Protein AF-A0A5J5BS32-F1 (afdb_monomer)

Nearest PDB structures (foldseek):
  9g6k-assembly1_Lg  TM=3.841E-01  e=8.406E+00  Toxoplasma gondii
  2y39-assembly1_A  TM=3.554E-01  e=7.867E+00  Cupriavidus metallidurans CH34
  5y9o-assembly1_B  TM=2.902E-01  e=8.982E+00  Legionella pneumophila

InterPro domains:
  IPR008796 Photosystem I reaction centre subunit N, chloroplastic [PF05479] (23-66)

Solvent-accessible surface area (backbone atoms only — not comparable to full-atom values): 7040 Å² total; per-residue (Å²): 140,82,88,82,80,86,84,83,83,84,88,87,77,84,88,75,84,68,84,77,76,70,93,72,77,81,73,86,80,83,76,90,81,83,87,82,74,58,72,71,60,56,51,53,50,51,54,53,51,53,53,48,62,77,38,39,69,58,54,52,50,53,53,48,54,52,48,47,55,75,71,40,46,67,59,49,58,64,47,46,61,59,60,73,67,49,90,64,86,72,51,73,66,56,50,48,50,54,56,49,46,71,77,68,110

Secondary structure (DSSP, 8-state):
--------PPP-----------S--------S--SSS-HHHHHHHHHHHHHHHHTHHHHHHHHHHHHHHHHHHHHHHHHHHHHHT--SPPPHHHHHHHHHHHHH-

Structure (mmCIF, N/CA/C/O backbone):
data_AF-A0A5J5BS32-F1
#
_entry.id   AF-A0A5J5BS32-F1
#
loop_
_atom_site.group_PDB
_atom_site.id
_atom_site.type_symbol
_atom_site.label_atom_id
_atom_site.label_alt_id
_atom_site.label_comp_id
_atom_site.label_asym_id
_atom_site.label_entity_id
_atom_site.label_seq_id
_atom_site.pdbx_PDB_ins_code
_atom_site.Cartn_x
_atom_site.Cartn_y
_atom_site.Cartn_z
_atom_site.occupancy
_atom_site.B_iso_or_equiv
_atom_site.auth_seq_id
_atom_site.auth_comp_id
_atom_site.auth_asym_id
_atom_site.auth_atom_id
_atom_site.pdbx_PDB_model_num
ATOM 1 N N . MET A 1 1 ? 4.328 -42.320 38.286 1.00 43.34 1 MET A N 1
ATOM 2 C CA . MET A 1 1 ? 5.480 -42.164 37.372 1.00 43.34 1 MET A CA 1
ATOM 3 C C . MET A 1 1 ? 5.414 -43.278 36.347 1.00 43.34 1 MET A C 1
ATOM 5 O O . MET A 1 1 ? 5.618 -44.424 36.715 1.00 43.34 1 MET A O 1
ATOM 9 N N . VAL A 1 2 ? 5.062 -42.958 35.104 1.00 40.81 2 VAL A N 1
ATOM 10 C CA . VAL A 1 2 ? 5.112 -43.899 33.977 1.00 40.81 2 VAL A CA 1
ATOM 11 C C . VAL A 1 2 ? 5.910 -43.202 32.885 1.00 40.81 2 VAL A C 1
ATOM 13 O O . VAL A 1 2 ? 5.499 -42.164 32.373 1.00 40.81 2 VAL A O 1
ATOM 16 N N . THR A 1 3 ? 7.104 -43.718 32.622 1.00 42.94 3 THR A N 1
ATOM 17 C CA . THR A 1 3 ? 8.036 -43.245 31.602 1.00 42.94 3 THR A CA 1
ATOM 18 C C . THR A 1 3 ? 7.666 -43.882 30.266 1.00 42.94 3 THR A C 1
ATOM 20 O O . THR A 1 3 ? 7.781 -45.093 30.097 1.00 42.94 3 THR A O 1
ATOM 23 N N . ALA A 1 4 ? 7.213 -43.080 29.302 1.00 46.72 4 ALA A N 1
ATOM 24 C CA . ALA A 1 4 ? 7.045 -43.533 27.925 1.00 46.72 4 ALA A CA 1
ATOM 25 C C . ALA A 1 4 ? 8.312 -43.200 27.126 1.00 46.72 4 ALA A C 1
ATOM 27 O O . ALA A 1 4 ? 8.683 -42.040 26.954 1.00 46.72 4 ALA A O 1
ATOM 28 N N . SER A 1 5 ? 8.988 -44.265 26.701 1.00 45.91 5 SER A N 1
ATOM 29 C CA . SER A 1 5 ? 10.208 -44.280 25.898 1.00 45.91 5 SER A CA 1
ATOM 30 C C . SER A 1 5 ? 9.968 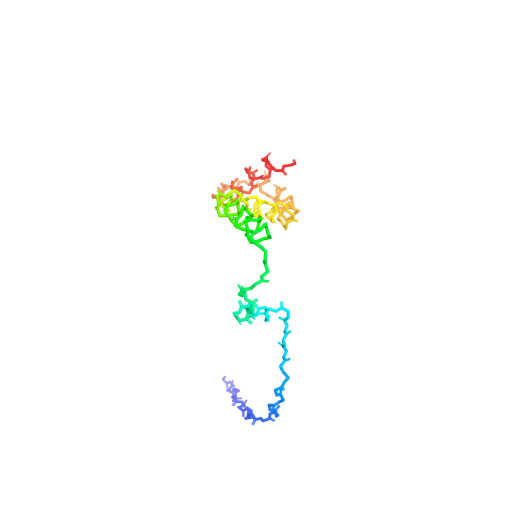-43.695 24.501 1.00 45.91 5 SER A C 1
ATOM 32 O O . SER A 1 5 ? 8.990 -44.038 23.838 1.00 45.91 5 SER A O 1
ATOM 34 N N . MET A 1 6 ? 10.874 -42.827 24.045 1.00 46.38 6 MET A N 1
ATOM 35 C CA . MET A 1 6 ? 10.892 -42.306 22.679 1.00 46.38 6 MET A CA 1
ATOM 36 C C . MET A 1 6 ? 11.367 -43.394 21.708 1.00 46.38 6 MET A C 1
ATOM 38 O O . MET A 1 6 ? 12.536 -43.780 21.735 1.00 46.38 6 MET A O 1
ATOM 42 N N . SER A 1 7 ? 10.498 -43.862 20.809 1.00 45.81 7 SER A N 1
ATOM 43 C CA . SER A 1 7 ? 10.915 -44.686 19.673 1.00 45.81 7 SER A CA 1
ATOM 44 C C . SER A 1 7 ? 11.396 -43.797 18.522 1.00 45.81 7 SER A C 1
ATOM 46 O O . SER A 1 7 ? 10.657 -43.034 17.901 1.00 45.81 7 SER A O 1
ATOM 48 N N . LYS A 1 8 ? 12.698 -43.888 18.260 1.00 46.38 8 LYS A N 1
ATOM 49 C CA . LYS A 1 8 ? 13.402 -43.252 17.151 1.00 46.38 8 LYS A CA 1
ATOM 50 C C . LYS A 1 8 ? 13.248 -44.127 15.906 1.00 46.38 8 LYS A C 1
ATOM 52 O O . LYS A 1 8 ? 13.793 -45.225 15.871 1.00 46.38 8 LYS A O 1
ATOM 57 N N . PHE A 1 9 ? 12.525 -43.653 14.895 1.00 43.78 9 PHE A N 1
ATOM 58 C CA . PHE A 1 9 ? 12.477 -44.306 13.583 1.00 43.78 9 PHE A CA 1
ATOM 59 C C . PHE A 1 9 ? 13.615 -43.778 12.693 1.00 43.78 9 PHE A C 1
ATOM 61 O O . PHE A 1 9 ? 13.684 -42.566 12.469 1.00 43.78 9 PHE A O 1
ATOM 68 N N . PRO A 1 10 ? 14.526 -44.638 12.198 1.00 44.81 10 PRO A N 1
ATOM 69 C CA . PRO A 1 10 ? 15.523 -44.242 11.216 1.00 44.81 10 PRO A CA 1
ATOM 70 C C . PRO A 1 10 ? 14.939 -44.161 9.798 1.00 44.81 10 PRO A C 1
ATOM 72 O O . PRO A 1 10 ? 14.085 -44.941 9.384 1.00 44.81 10 PRO A O 1
ATOM 75 N N . SER A 1 11 ? 15.468 -43.174 9.084 1.00 51.31 11 SER A N 1
ATOM 76 C CA . SER A 1 11 ? 15.296 -42.813 7.680 1.00 51.31 11 SER A CA 1
ATOM 77 C C . SER A 1 11 ? 15.478 -43.972 6.700 1.00 51.31 11 SER A C 1
ATOM 79 O O . SER A 1 11 ? 16.453 -44.706 6.835 1.00 51.31 11 SER A O 1
ATOM 81 N N . ASN A 1 12 ? 14.629 -44.040 5.667 1.00 47.69 12 ASN A N 1
ATOM 82 C CA . ASN A 1 12 ? 15.025 -44.291 4.271 1.00 47.69 12 ASN A CA 1
ATOM 83 C C . ASN A 1 12 ? 13.799 -44.219 3.345 1.00 47.69 12 ASN A C 1
ATOM 85 O O . ASN A 1 12 ? 13.038 -45.174 3.227 1.00 47.69 12 ASN A O 1
ATOM 89 N N . LEU A 1 13 ? 13.635 -43.090 2.655 1.00 41.59 13 LEU A N 1
ATOM 90 C CA . LEU A 1 13 ? 12.810 -42.977 1.451 1.00 41.59 13 LEU A CA 1
ATOM 91 C C . LEU A 1 13 ? 13.706 -42.408 0.341 1.00 41.59 13 LEU A C 1
ATOM 93 O O . LEU A 1 13 ? 14.489 -41.492 0.611 1.00 41.59 13 LEU A O 1
ATOM 97 N N . PRO A 1 14 ? 13.663 -42.978 -0.874 1.00 45.16 14 PRO A N 1
ATOM 98 C CA . PRO A 1 14 ? 14.606 -42.657 -1.931 1.00 45.16 14 PRO A CA 1
ATOM 99 C C . PRO A 1 14 ? 14.467 -41.198 -2.364 1.00 45.16 14 PRO A C 1
ATOM 101 O O . PRO A 1 14 ? 13.375 -40.703 -2.637 1.00 45.16 14 PRO A O 1
ATOM 104 N N . ALA A 1 15 ? 15.614 -40.528 -2.464 1.00 50.69 15 ALA A N 1
ATOM 105 C CA . ALA A 1 15 ? 15.752 -39.233 -3.101 1.00 50.69 15 ALA A CA 1
ATOM 106 C C . ALA A 1 15 ? 15.420 -39.349 -4.597 1.00 50.69 15 ALA A C 1
ATOM 108 O O . ALA A 1 15 ? 16.295 -39.583 -5.429 1.00 50.69 15 ALA A O 1
ATOM 109 N N . THR A 1 16 ? 14.160 -39.144 -4.962 1.00 45.12 16 THR A N 1
ATOM 110 C CA . THR A 1 16 ? 13.800 -38.764 -6.327 1.00 45.12 16 THR A CA 1
ATOM 111 C C . THR A 1 16 ? 13.967 -37.258 -6.457 1.00 45.12 16 THR A C 1
ATOM 113 O O . THR A 1 16 ? 13.120 -36.475 -6.029 1.00 45.12 16 THR A O 1
ATOM 116 N N . ARG A 1 17 ? 15.094 -36.858 -7.053 1.00 52.41 17 ARG A N 1
ATOM 117 C CA . ARG A 1 17 ? 15.286 -35.536 -7.652 1.00 52.41 17 ARG A CA 1
ATOM 118 C C . ARG A 1 17 ? 14.237 -35.340 -8.748 1.00 52.41 17 ARG A C 1
ATOM 120 O O . ARG A 1 17 ? 14.484 -35.651 -9.907 1.00 52.41 17 ARG A O 1
ATOM 127 N N . ALA A 1 18 ? 13.078 -34.812 -8.387 1.00 42.28 18 ALA A N 1
ATOM 128 C CA . ALA A 1 18 ? 12.260 -34.068 -9.323 1.00 42.28 18 ALA A CA 1
ATOM 129 C C . ALA A 1 18 ? 12.737 -32.619 -9.233 1.00 42.28 18 ALA A C 1
ATOM 131 O O . ALA A 1 18 ? 12.633 -31.987 -8.182 1.00 42.28 18 ALA A O 1
ATOM 132 N N . MET A 1 19 ? 13.334 -32.117 -10.314 1.00 54.09 19 MET A N 1
ATOM 133 C CA . MET A 1 19 ? 13.499 -30.684 -10.508 1.00 54.09 19 MET A CA 1
ATOM 134 C C . MET A 1 19 ? 12.100 -30.076 -10.567 1.00 54.09 19 MET A C 1
ATOM 136 O O . MET A 1 19 ? 11.519 -29.954 -11.642 1.00 54.09 19 MET A O 1
ATOM 140 N N . ASP A 1 20 ? 11.549 -29.714 -9.413 1.00 43.03 20 ASP A N 1
ATOM 141 C CA . ASP A 1 20 ? 10.379 -28.856 -9.364 1.00 43.03 20 ASP A CA 1
ATOM 142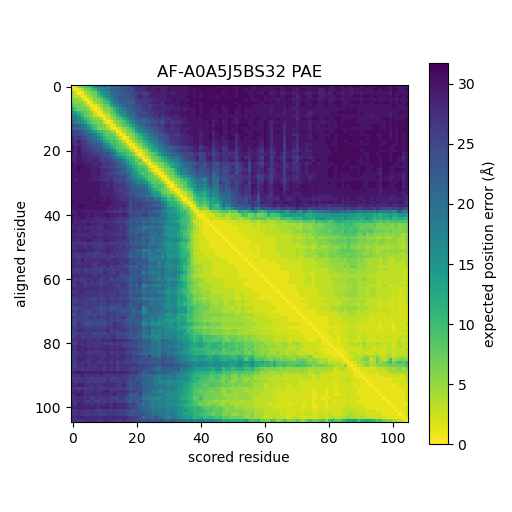 C C . ASP A 1 20 ? 10.859 -27.433 -9.656 1.00 43.03 20 ASP A C 1
ATOM 144 O O . ASP A 1 20 ? 11.122 -26.610 -8.777 1.00 43.03 20 ASP A O 1
ATOM 148 N N . GLY A 1 21 ? 11.089 -27.187 -10.947 1.00 53.00 21 GLY A N 1
ATOM 149 C CA . GLY A 1 21 ? 11.310 -25.875 -11.533 1.00 53.00 21 GLY A CA 1
ATOM 150 C C . GLY A 1 21 ? 10.026 -25.059 -11.452 1.00 53.00 21 GLY A C 1
ATOM 151 O O . GLY A 1 21 ? 9.460 -24.660 -12.469 1.00 53.00 21 GLY A O 1
ATOM 152 N N . GLY A 1 22 ? 9.544 -24.822 -10.235 1.00 48.47 22 GLY A N 1
ATOM 153 C CA . GLY A 1 22 ? 8.384 -24.002 -9.962 1.00 48.47 22 GLY A CA 1
ATOM 154 C C . GLY A 1 22 ? 8.677 -22.564 -10.358 1.00 48.47 22 GLY A C 1
ATOM 155 O O . GLY A 1 22 ? 9.236 -21.829 -9.560 1.00 48.47 22 GLY A O 1
ATOM 156 N N . ARG A 1 23 ? 8.328 -22.183 -11.596 1.00 59.59 23 ARG A N 1
ATOM 157 C CA . ARG A 1 23 ? 8.044 -20.826 -12.139 1.00 59.59 23 ARG A CA 1
ATOM 158 C C . A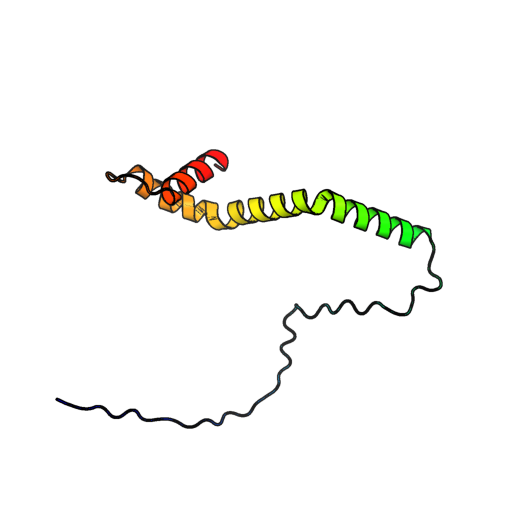RG A 1 23 ? 8.902 -19.634 -11.653 1.00 59.59 23 ARG A C 1
ATOM 160 O O . ARG A 1 23 ? 8.505 -18.484 -11.811 1.00 59.59 23 ARG A O 1
ATOM 167 N N . ARG A 1 24 ? 10.076 -19.879 -11.078 1.00 59.31 24 ARG A N 1
ATOM 168 C CA . ARG A 1 24 ? 11.018 -18.903 -10.505 1.00 59.31 24 ARG A CA 1
ATOM 169 C C . ARG A 1 24 ? 12.448 -19.192 -10.960 1.00 59.31 24 ARG A C 1
ATOM 171 O O . ARG A 1 24 ? 13.406 -18.853 -10.280 1.00 59.31 24 ARG A O 1
ATOM 178 N N . GLY A 1 25 ? 12.581 -19.824 -12.120 1.00 53.94 25 GLY A N 1
ATOM 179 C CA . GLY A 1 25 ? 13.849 -20.044 -12.803 1.00 53.94 25 GLY A CA 1
ATOM 180 C C . GLY A 1 25 ? 13.958 -19.195 -14.062 1.00 53.94 25 GLY A C 1
ATOM 181 O O . GLY A 1 25 ? 14.370 -19.714 -15.090 1.00 53.94 25 GLY A O 1
ATOM 182 N N . LEU A 1 26 ? 13.555 -17.918 -14.030 1.00 60.88 26 LEU A N 1
ATOM 183 C CA . LEU A 1 26 ? 13.915 -17.000 -15.113 1.00 60.88 26 LEU A CA 1
ATOM 184 C C . LEU A 1 26 ? 15.354 -16.532 -14.868 1.00 60.88 26 LEU A C 1
ATOM 186 O O . LEU A 1 26 ? 15.601 -15.413 -14.426 1.00 60.88 26 LEU A O 1
ATOM 190 N N . LEU A 1 27 ? 16.308 -17.435 -15.094 1.00 60.00 27 LEU A N 1
ATOM 191 C CA . LEU A 1 27 ? 17.695 -17.042 -15.285 1.00 60.00 27 LEU A CA 1
ATOM 192 C C . LEU A 1 27 ? 17.725 -16.260 -16.597 1.00 60.00 27 LEU A C 1
ATOM 194 O O . LEU A 1 27 ? 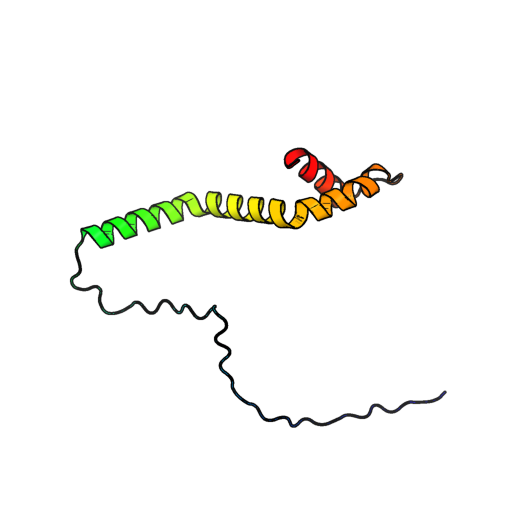17.572 -16.829 -17.676 1.00 60.00 27 LEU A O 1
ATOM 198 N N . VAL A 1 28 ? 17.841 -14.938 -16.493 1.00 56.38 28 VAL A N 1
ATOM 199 C CA . VAL A 1 28 ? 18.044 -14.041 -17.633 1.00 56.38 28 VAL A CA 1
ATOM 200 C C . VAL A 1 28 ? 19.461 -14.281 -18.161 1.00 56.38 28 VAL A C 1
ATOM 202 O O . VAL A 1 28 ? 20.386 -13.518 -17.905 1.00 56.38 28 VAL A O 1
ATOM 205 N N . SER A 1 29 ? 19.651 -15.391 -18.869 1.00 58.97 29 SER A N 1
ATOM 206 C CA . SER A 1 29 ? 20.845 -15.672 -19.661 1.00 58.97 29 SER A CA 1
ATOM 207 C C . SER A 1 29 ? 20.636 -15.120 -21.068 1.00 58.97 29 SER A C 1
ATOM 209 O O . SER A 1 29 ? 20.434 -15.867 -22.018 1.00 58.97 29 SER A O 1
ATOM 211 N N . THR A 1 30 ? 20.695 -13.794 -21.195 1.00 58.28 30 THR A N 1
ATOM 212 C CA . THR A 1 30 ? 20.847 -13.119 -22.492 1.00 58.28 30 THR A CA 1
ATOM 213 C C . THR A 1 30 ? 22.198 -12.424 -22.513 1.00 58.28 30 THR A C 1
ATOM 215 O O . THR A 1 30 ? 22.302 -11.205 -22.431 1.00 58.28 30 THR A O 1
ATOM 218 N N . MET A 1 31 ? 23.261 -13.214 -22.596 1.00 57.16 31 MET A N 1
ATOM 219 C CA . MET A 1 31 ? 24.534 -12.727 -23.108 1.00 57.16 31 MET A CA 1
ATOM 220 C C . MET A 1 31 ? 24.871 -13.570 -24.333 1.00 57.16 31 MET A C 1
ATOM 222 O O . MET A 1 31 ? 24.723 -14.786 -24.294 1.00 57.16 31 MET A O 1
ATOM 226 N N . ILE A 1 32 ? 25.359 -12.904 -25.384 1.00 53.12 32 ILE A N 1
ATOM 227 C CA . ILE A 1 32 ? 25.824 -13.456 -26.670 1.00 53.12 32 ILE A CA 1
ATOM 228 C C . ILE A 1 32 ? 24.739 -13.573 -27.771 1.00 53.12 32 ILE A C 1
ATOM 230 O O . ILE A 1 32 ? 24.434 -14.658 -28.247 1.00 53.12 32 ILE A O 1
ATOM 234 N N . ALA A 1 33 ? 24.190 -12.433 -28.218 1.00 50.00 33 ALA A N 1
ATOM 235 C CA . ALA A 1 33 ? 23.761 -12.206 -29.621 1.00 50.00 33 ALA A CA 1
ATOM 236 C C . ALA A 1 33 ? 23.510 -10.710 -29.950 1.00 50.00 33 ALA A C 1
ATOM 238 O O . ALA A 1 33 ? 22.742 -10.382 -30.849 1.00 50.00 33 ALA A O 1
ATOM 239 N N . ALA A 1 34 ? 24.115 -9.774 -29.211 1.00 52.75 34 ALA A N 1
ATOM 240 C CA . ALA A 1 34 ? 23.823 -8.340 -29.331 1.00 52.75 34 ALA A CA 1
ATOM 241 C C . ALA A 1 34 ? 24.752 -7.587 -30.298 1.00 52.75 34 ALA A C 1
ATOM 243 O O . ALA A 1 34 ? 24.910 -6.379 -30.161 1.00 52.75 34 ALA A O 1
ATOM 244 N N . SER A 1 35 ? 25.411 -8.260 -31.245 1.00 54.34 35 SER A N 1
ATOM 245 C CA . SER A 1 35 ? 26.364 -7.556 -32.106 1.00 54.34 35 SER A CA 1
ATOM 246 C C . SER A 1 35 ? 25.727 -6.827 -33.290 1.00 54.34 35 SER A C 1
ATOM 248 O O . SER A 1 35 ? 26.367 -5.899 -33.763 1.00 54.34 35 SER A O 1
ATOM 250 N N . GLN A 1 36 ? 24.522 -7.165 -33.781 1.00 54.94 36 GLN A N 1
ATOM 251 C CA . GLN A 1 36 ? 23.992 -6.533 -35.013 1.00 54.94 36 GLN A CA 1
ATOM 252 C C . GLN A 1 36 ? 22.450 -6.516 -35.141 1.00 54.94 36 GLN A C 1
ATOM 254 O O . GLN A 1 36 ? 21.905 -6.926 -36.163 1.00 54.94 36 GLN A O 1
ATOM 259 N N . VAL A 1 37 ? 21.710 -6.039 -34.132 1.00 53.53 37 VAL A N 1
ATOM 260 C CA . VAL A 1 37 ? 20.264 -5.755 -34.289 1.00 53.53 37 VAL A CA 1
ATOM 261 C C . VAL A 1 37 ? 19.942 -4.333 -33.813 1.00 53.53 37 VAL A C 1
ATOM 263 O O . VAL A 1 37 ? 19.566 -4.134 -32.666 1.00 53.53 37 VAL A O 1
ATOM 266 N N . ASN A 1 38 ? 20.070 -3.383 -34.746 1.00 55.84 38 ASN A N 1
ATOM 267 C CA . ASN A 1 38 ? 19.449 -2.050 -34.827 1.00 55.84 38 ASN A CA 1
ATOM 268 C C . ASN A 1 38 ? 19.406 -1.165 -33.561 1.00 55.84 38 ASN A C 1
ATOM 270 O O . ASN A 1 38 ? 18.575 -1.380 -32.675 1.00 55.84 38 ASN A O 1
ATOM 274 N N . ASP A 1 39 ? 20.161 -0.059 -33.601 1.00 65.44 39 ASP A N 1
ATOM 275 C CA . ASP A 1 39 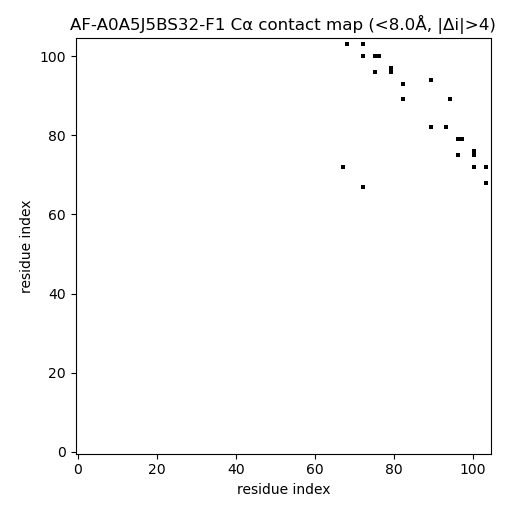? 20.215 1.019 -32.593 1.00 65.44 39 ASP A CA 1
ATOM 276 C C . ASP A 1 39 ? 18.835 1.491 -32.092 1.00 65.44 39 ASP A C 1
ATOM 278 O O . ASP 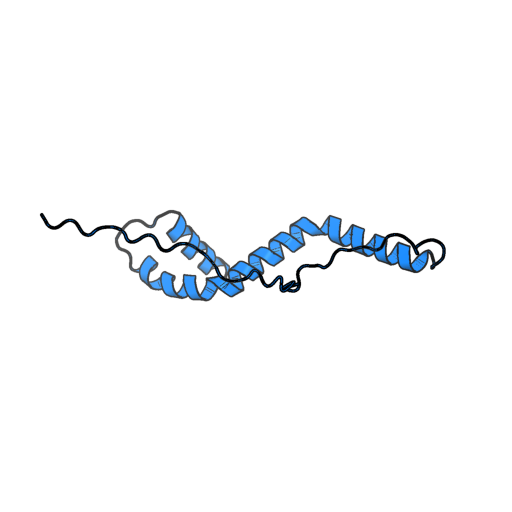A 1 39 ? 18.642 1.734 -30.907 1.00 65.44 39 ASP A O 1
ATOM 282 N N . SER A 1 40 ? 17.812 1.529 -32.949 1.00 75.75 40 SER A N 1
ATOM 283 C CA . SER A 1 40 ? 16.476 2.014 -32.561 1.00 75.75 40 SER A CA 1
ATOM 284 C C . SER A 1 40 ? 15.741 1.129 -31.544 1.00 75.75 40 SER A C 1
ATOM 286 O O . SER A 1 40 ? 14.972 1.627 -30.717 1.00 75.75 40 SER A O 1
ATOM 288 N N . ARG A 1 41 ? 15.942 -0.197 -31.574 1.00 78.19 41 ARG A N 1
ATOM 289 C CA . ARG A 1 41 ? 15.300 -1.113 -30.610 1.00 78.19 41 ARG A CA 1
ATOM 290 C C . ARG A 1 41 ? 16.015 -1.079 -29.266 1.00 78.19 41 ARG A C 1
ATOM 292 O O . ARG A 1 41 ? 15.358 -1.138 -28.227 1.00 78.19 41 ARG A O 1
ATOM 299 N N . THR A 1 42 ? 17.340 -0.973 -29.282 1.00 85.31 42 THR A N 1
ATOM 300 C CA . THR A 1 42 ? 18.154 -0.838 -28.071 1.00 85.31 42 THR A CA 1
ATOM 301 C C . THR A 1 42 ? 17.931 0.522 -27.407 1.00 85.31 42 THR A C 1
ATOM 303 O O . THR A 1 42 ? 17.745 0.561 -26.192 1.00 85.31 42 THR A O 1
ATOM 306 N N . GLU A 1 43 ? 17.807 1.608 -28.172 1.00 88.62 43 GLU A N 1
ATOM 307 C CA . GLU A 1 43 ? 17.418 2.937 -27.673 1.00 88.62 43 GLU A CA 1
ATOM 308 C C . GLU A 1 43 ? 16.038 2.931 -27.003 1.00 88.62 43 GLU A C 1
ATOM 310 O O . GLU A 1 43 ? 15.857 3.471 -25.906 1.00 88.62 43 GLU A O 1
ATOM 315 N N . LEU A 1 44 ? 15.050 2.278 -27.628 1.00 92.31 44 LEU A N 1
ATOM 316 C CA . LEU A 1 44 ? 13.715 2.149 -27.047 1.00 92.31 44 LEU A CA 1
ATOM 317 C C . LEU A 1 44 ? 13.758 1.399 -25.707 1.00 92.31 44 LEU A C 1
ATOM 319 O O . LEU A 1 44 ? 13.131 1.832 -24.737 1.00 92.31 44 LEU A O 1
ATOM 323 N N . LEU A 1 45 ? 14.517 0.302 -25.630 1.00 93.75 45 LEU A N 1
ATOM 324 C CA . LEU A 1 45 ? 14.711 -0.451 -24.389 1.00 93.75 45 LEU A CA 1
ATOM 325 C C . LEU A 1 45 ? 15.387 0.402 -23.310 1.00 93.75 45 LEU A C 1
ATOM 327 O O . LEU A 1 45 ? 14.898 0.445 -22.181 1.00 93.75 45 LE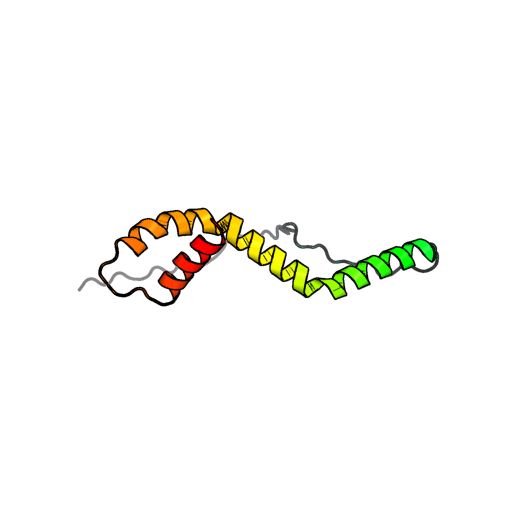U A O 1
ATOM 331 N N . GLN A 1 46 ? 16.452 1.130 -23.651 1.00 94.12 46 GLN A N 1
ATOM 332 C CA . GLN A 1 46 ? 17.135 2.031 -22.718 1.00 94.12 46 GLN A CA 1
ATOM 333 C C . GLN A 1 46 ? 16.193 3.109 -22.168 1.00 94.12 46 GLN A C 1
ATOM 335 O O . GLN A 1 46 ? 16.201 3.381 -20.967 1.00 94.12 46 GLN A O 1
ATOM 340 N N . LYS A 1 47 ? 15.310 3.668 -23.004 1.00 95.38 47 LYS A N 1
ATOM 341 C CA . LYS A 1 47 ? 14.286 4.627 -22.564 1.00 95.38 47 LYS A CA 1
ATOM 342 C C . LYS A 1 47 ? 13.320 4.022 -21.539 1.00 95.38 47 LYS A C 1
ATOM 344 O O . LYS A 1 47 ? 12.989 4.681 -20.552 1.00 95.38 47 LYS A O 1
ATOM 349 N N . TYR A 1 48 ? 12.863 2.784 -21.746 1.00 95.88 48 TYR A N 1
ATOM 350 C CA . TYR A 1 48 ? 11.978 2.102 -20.791 1.00 95.88 48 TYR A CA 1
ATOM 351 C C . TYR A 1 48 ? 12.689 1.712 -19.492 1.00 95.88 48 TYR A C 1
ATOM 353 O O . TYR A 1 48 ? 12.083 1.823 -18.423 1.00 95.88 48 TYR A O 1
ATOM 361 N N . LEU A 1 49 ? 13.957 1.301 -19.564 1.00 96.44 49 LEU A N 1
ATOM 362 C CA . LEU A 1 49 ? 14.776 1.016 -18.385 1.00 96.44 49 LEU A CA 1
ATOM 363 C C . LEU A 1 49 ? 14.962 2.277 -17.542 1.00 96.44 49 LEU A C 1
ATOM 365 O O . LEU A 1 49 ? 14.569 2.281 -16.377 1.00 96.44 49 LEU A O 1
ATOM 369 N N . LYS A 1 50 ? 15.403 3.378 -18.162 1.00 97.38 50 LYS A N 1
ATOM 370 C CA . LYS A 1 50 ? 15.538 4.680 -17.499 1.00 97.38 50 LYS A CA 1
ATOM 371 C C . LYS A 1 50 ? 14.230 5.118 -16.832 1.00 97.38 50 LYS A C 1
ATOM 373 O O . LYS A 1 50 ? 14.216 5.451 -15.652 1.00 97.38 50 LYS A O 1
ATOM 378 N N . LYS A 1 51 ? 13.097 5.023 -17.542 1.00 97.19 51 LYS A N 1
ATOM 379 C CA . LYS A 1 51 ? 11.774 5.335 -16.971 1.00 97.19 51 LYS A CA 1
ATOM 380 C C . LYS A 1 51 ? 11.429 4.445 -15.771 1.00 97.19 51 LYS A C 1
ATOM 382 O O . LYS A 1 51 ? 10.777 4.910 -14.836 1.00 97.19 51 LYS A O 1
ATOM 387 N N . SER A 1 52 ? 11.803 3.169 -15.801 1.00 96.38 52 SER A N 1
ATOM 388 C CA . SER A 1 52 ? 11.523 2.222 -14.714 1.00 96.38 52 SER A CA 1
ATOM 389 C C . SER A 1 52 ? 12.363 2.522 -13.476 1.00 96.38 52 SER A C 1
ATOM 391 O O . SER A 1 52 ? 11.838 2.466 -12.366 1.00 96.38 52 SER A O 1
ATOM 393 N N . GLU A 1 53 ? 13.629 2.894 -13.667 1.00 97.25 53 GLU A N 1
ATOM 394 C CA . GLU A 1 53 ? 14.541 3.313 -12.599 1.00 97.25 53 GLU A CA 1
ATOM 395 C C . GLU A 1 53 ? 14.062 4.609 -11.938 1.00 97.25 53 GLU A C 1
ATOM 397 O O . GLU A 1 53 ? 13.857 4.639 -10.724 1.00 97.25 53 GLU A O 1
ATOM 402 N N . GLU A 1 54 ? 13.774 5.640 -12.738 1.00 98.00 54 GLU A N 1
ATOM 403 C CA . GLU A 1 54 ? 13.286 6.940 -12.257 1.00 98.00 54 GLU A CA 1
ATOM 404 C C . GLU A 1 54 ? 11.968 6.820 -11.473 1.00 98.00 54 GLU A C 1
ATOM 406 O O . GLU A 1 54 ? 11.755 7.526 -10.489 1.00 98.00 54 GLU A O 1
ATOM 411 N N . ASN A 1 55 ? 11.081 5.901 -11.872 1.00 98.06 55 ASN A N 1
ATOM 412 C CA . ASN A 1 55 ? 9.778 5.713 -11.227 1.00 98.06 55 ASN A CA 1
ATOM 413 C C . ASN A 1 55 ? 9.756 4.596 -10.176 1.00 98.06 55 ASN A C 1
ATOM 415 O O . ASN A 1 55 ? 8.694 4.333 -9.606 1.00 98.06 55 ASN A O 1
ATOM 419 N N . LYS A 1 56 ? 10.883 3.930 -9.892 1.00 96.81 56 LYS A N 1
ATOM 420 C CA . LYS A 1 56 ? 10.910 2.725 -9.049 1.00 96.81 56 LYS A CA 1
ATOM 421 C C . LYS A 1 56 ? 10.238 2.943 -7.693 1.00 96.81 56 LYS A C 1
ATOM 423 O O . LYS A 1 56 ? 9.368 2.165 -7.318 1.00 96.81 56 LYS A O 1
ATOM 428 N N . ALA A 1 57 ? 10.591 4.018 -6.988 1.00 97.75 57 ALA A N 1
ATOM 429 C CA . ALA A 1 57 ? 10.038 4.318 -5.665 1.00 97.75 57 ALA A CA 1
ATOM 430 C C . ALA A 1 57 ? 8.516 4.546 -5.697 1.00 97.75 57 ALA A C 1
ATOM 432 O O . ALA A 1 57 ? 7.794 4.057 -4.827 1.00 97.75 57 ALA A O 1
ATOM 433 N N . LYS A 1 58 ? 8.018 5.244 -6.726 1.00 98.00 58 LYS A N 1
ATOM 434 C CA . LYS A 1 58 ? 6.582 5.463 -6.938 1.00 98.00 58 LYS A CA 1
ATOM 435 C C . LYS A 1 58 ? 5.863 4.141 -7.212 1.00 98.00 58 LYS A C 1
ATOM 437 O O . LYS A 1 58 ? 4.895 3.825 -6.527 1.00 98.00 58 LYS A O 1
ATOM 442 N N . ASN A 1 59 ? 6.377 3.352 -8.154 1.00 97.12 59 ASN A N 1
ATOM 443 C CA . ASN A 1 59 ? 5.796 2.066 -8.537 1.00 97.12 59 ASN A CA 1
ATOM 444 C C . ASN A 1 59 ? 5.790 1.072 -7.365 1.00 97.12 59 ASN A C 1
ATOM 446 O O . ASN A 1 59 ? 4.804 0.370 -7.155 1.00 97.12 59 ASN A O 1
ATOM 450 N N . ASP A 1 60 ? 6.865 1.023 -6.573 1.00 97.94 60 ASP A N 1
ATOM 451 C CA . ASP A 1 60 ? 6.941 0.165 -5.388 1.00 97.94 60 ASP A CA 1
ATOM 452 C C . ASP A 1 60 ? 5.924 0.580 -4.321 1.00 97.94 60 ASP A C 1
ATOM 454 O O . ASP A 1 60 ? 5.250 -0.280 -3.750 1.00 97.94 60 ASP A O 1
ATOM 458 N N . LYS A 1 61 ? 5.759 1.888 -4.092 1.00 97.31 61 LYS A N 1
ATOM 459 C CA . LYS A 1 61 ? 4.746 2.410 -3.170 1.00 97.31 61 LYS A CA 1
ATOM 460 C C . LYS A 1 61 ? 3.333 2.046 -3.625 1.00 97.31 61 LYS A C 1
ATOM 462 O O . LYS A 1 61 ? 2.562 1.527 -2.825 1.00 97.31 61 LYS A O 1
ATOM 46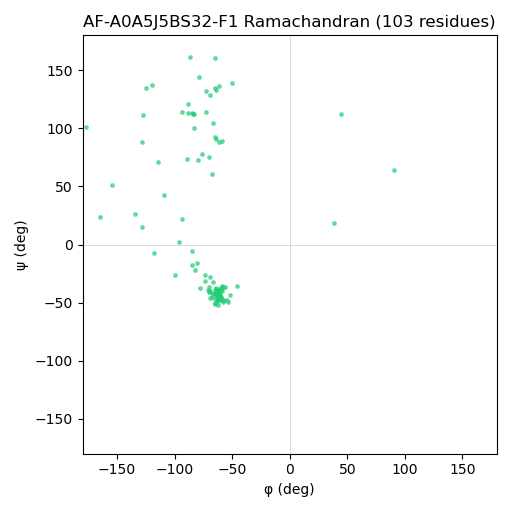7 N N . GLU A 1 62 ? 3.001 2.279 -4.893 1.00 96.81 62 GLU A N 1
ATOM 468 C CA . GLU A 1 62 ? 1.686 1.951 -5.460 1.00 96.81 62 GLU A CA 1
ATOM 469 C C . GLU A 1 62 ? 1.410 0.441 -5.416 1.00 96.81 62 GLU A C 1
ATOM 471 O O . GLU A 1 62 ? 0.311 0.014 -5.058 1.00 96.81 62 GLU A O 1
ATOM 476 N N . ARG A 1 63 ? 2.426 -0.386 -5.700 1.00 97.38 63 ARG A N 1
ATOM 477 C CA . ARG A 1 63 ? 2.327 -1.848 -5.621 1.00 97.38 63 ARG A CA 1
ATOM 478 C C . ARG A 1 63 ? 2.039 -2.325 -4.198 1.00 97.38 63 ARG A C 1
ATOM 480 O O . ARG A 1 63 ? 1.208 -3.216 -4.021 1.00 97.38 63 ARG A O 1
ATOM 487 N N . LEU A 1 64 ? 2.717 -1.759 -3.199 1.00 95.25 64 LEU A N 1
ATOM 488 C CA . LEU A 1 64 ? 2.488 -2.096 -1.794 1.00 95.25 64 LEU A CA 1
ATOM 489 C C . LEU A 1 64 ? 1.122 -1.605 -1.308 1.00 95.25 64 LEU A C 1
ATOM 491 O O . LEU A 1 64 ? 0.388 -2.378 -0.700 1.00 95.25 64 LEU A O 1
ATOM 495 N N . ASP A 1 65 ? 0.746 -0.365 -1.619 1.00 94.50 65 ASP A N 1
ATOM 496 C CA . ASP A 1 65 ? -0.556 0.196 -1.241 1.00 94.50 65 ASP A CA 1
ATOM 497 C C . ASP A 1 65 ? -1.716 -0.628 -1.825 1.00 94.50 65 ASP A C 1
ATOM 499 O O . ASP A 1 65 ? -2.626 -1.042 -1.103 1.00 94.50 65 ASP A O 1
ATOM 503 N N . GLY A 1 66 ? -1.634 -0.977 -3.113 1.00 95.94 66 GLY A N 1
ATOM 504 C CA . GLY A 1 66 ? -2.605 -1.854 -3.766 1.00 95.94 66 GLY A CA 1
ATOM 505 C C . GLY A 1 66 ? -2.656 -3.258 -3.157 1.00 95.94 66 GLY A C 1
ATOM 506 O O . GLY A 1 66 ? -3.739 -3.829 -3.010 1.00 95.94 66 GLY A O 1
ATOM 507 N N . TYR A 1 67 ? -1.505 -3.815 -2.758 1.00 96.00 67 TYR A N 1
ATOM 508 C CA . TYR A 1 67 ? -1.453 -5.094 -2.052 1.00 96.00 67 TYR A CA 1
ATOM 509 C C . TYR A 1 67 ? -2.174 -5.011 -0.703 1.00 96.00 67 TYR A C 1
ATOM 511 O O . TYR A 1 67 ? -3.020 -5.861 -0.424 1.00 96.00 67 TYR A O 1
ATOM 519 N N . TYR A 1 68 ? -1.913 -3.985 0.107 1.00 93.62 68 TYR A N 1
ATOM 520 C CA . TYR A 1 68 ? -2.576 -3.858 1.403 1.00 93.62 68 TYR A CA 1
ATOM 521 C C . TYR A 1 68 ? -4.087 -3.663 1.261 1.00 93.62 68 TYR A C 1
ATOM 523 O O . TYR A 1 68 ? -4.861 -4.347 1.930 1.00 93.62 68 TYR A O 1
ATOM 531 N N . LYS A 1 69 ? -4.508 -2.819 0.313 1.00 95.06 69 LYS A N 1
ATOM 532 C CA . LYS A 1 69 ? -5.924 -2.582 0.008 1.00 95.06 69 LYS A CA 1
ATOM 533 C C . LYS A 1 69 ? -6.667 -3.853 -0.376 1.00 95.06 69 LYS A C 1
ATOM 535 O O . LYS A 1 69 ? -7.718 -4.131 0.182 1.00 95.06 69 LYS A O 1
ATOM 540 N N . ARG A 1 70 ? -6.126 -4.642 -1.304 1.00 95.25 70 ARG A N 1
ATOM 541 C CA . ARG A 1 70 ? -6.818 -5.842 -1.792 1.00 95.25 70 ARG A CA 1
ATOM 542 C C . ARG A 1 70 ? -6.823 -6.991 -0.784 1.00 95.25 70 ARG A C 1
ATOM 544 O O . ARG A 1 70 ? -7.755 -7.779 -0.798 1.00 95.25 70 ARG A O 1
ATOM 551 N N . ASN A 1 71 ? -5.7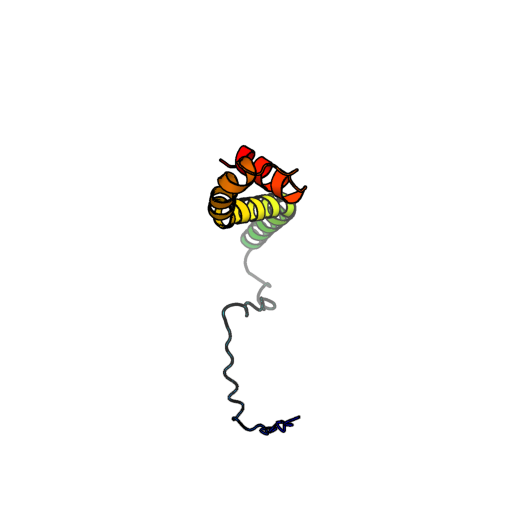85 -7.115 0.045 1.00 96.38 71 ASN A N 1
ATOM 552 C CA . ASN A 1 71 ? -5.615 -8.296 0.898 1.00 96.38 71 ASN A CA 1
ATOM 553 C C . ASN A 1 71 ? -6.071 -8.091 2.346 1.00 96.38 71 ASN A C 1
ATOM 555 O O . ASN A 1 71 ? -6.418 -9.067 3.001 1.00 96.38 71 ASN A O 1
ATOM 559 N N . TYR A 1 72 ? -6.061 -6.858 2.858 1.00 94.69 72 TYR A N 1
ATOM 560 C CA . TYR A 1 72 ? -6.335 -6.604 4.278 1.00 94.69 72 TYR A CA 1
ATOM 561 C C . TYR A 1 72 ? -7.564 -5.738 4.528 1.00 94.69 72 TYR A C 1
ATOM 563 O O . TYR A 1 72 ? -7.966 -5.620 5.682 1.00 94.69 72 TYR A O 1
ATOM 571 N N . LYS A 1 73 ? -8.197 -5.169 3.491 1.00 94.44 73 LYS A N 1
ATOM 572 C CA . LYS A 1 73 ? -9.391 -4.330 3.674 1.00 94.44 73 LYS A CA 1
ATOM 573 C C . LYS A 1 73 ? -10.511 -5.077 4.393 1.00 94.44 73 LYS A C 1
ATOM 575 O O . LYS A 1 73 ? -11.023 -4.562 5.381 1.00 94.44 73 LYS A O 1
ATOM 580 N N . ASP A 1 74 ? -10.824 -6.294 3.961 1.00 94.69 74 ASP A N 1
ATOM 581 C CA . ASP A 1 74 ? -11.920 -7.071 4.550 1.00 94.69 74 ASP A CA 1
ATOM 582 C C . ASP A 1 74 ? -11.591 -7.542 5.967 1.00 94.69 74 ASP A C 1
ATOM 584 O O . ASP A 1 74 ? -12.429 -7.453 6.860 1.00 94.69 74 ASP A O 1
ATOM 588 N N . TYR A 1 75 ? -10.349 -7.976 6.203 1.00 94.94 75 TYR A N 1
ATOM 589 C CA . TYR A 1 75 ? -9.896 -8.363 7.538 1.00 94.94 75 TYR A CA 1
ATOM 590 C C . TYR A 1 75 ? -9.963 -7.185 8.517 1.00 94.94 75 TYR A C 1
ATOM 592 O O . TYR A 1 75 ? -10.515 -7.307 9.607 1.00 94.94 75 TYR A O 1
ATOM 600 N N . PHE A 1 76 ? -9.447 -6.020 8.124 1.00 95.56 76 PHE A N 1
ATOM 601 C CA . PHE A 1 76 ? -9.534 -4.824 8.954 1.00 95.56 76 PHE A CA 1
ATOM 602 C C . PHE A 1 76 ? -10.983 -4.376 9.148 1.00 95.56 76 PHE A C 1
ATOM 604 O O . PHE A 1 76 ? -11.347 -4.028 10.266 1.00 95.56 76 PHE A O 1
ATOM 611 N N . GLY A 1 77 ? -11.826 -4.455 8.115 1.00 94.50 77 GLY A N 1
ATOM 612 C CA . GLY A 1 77 ? -13.258 -4.171 8.224 1.00 94.50 77 GLY A CA 1
ATOM 613 C C . GLY A 1 77 ? -13.977 -5.099 9.207 1.00 94.50 77 GLY A C 1
ATOM 614 O O . GLY A 1 77 ? -14.782 -4.634 10.010 1.00 94.50 77 GLY A O 1
ATOM 615 N N . PHE A 1 78 ? -13.639 -6.391 9.216 1.00 94.19 78 PHE A N 1
ATOM 616 C CA . PHE A 1 78 ? -14.145 -7.349 10.201 1.00 94.19 78 PHE A CA 1
ATOM 617 C C . PHE A 1 78 ? -13.739 -6.966 11.633 1.00 94.19 78 PHE A C 1
ATOM 619 O O . PHE A 1 78 ? -14.563 -6.987 12.546 1.00 94.19 78 PHE A O 1
ATOM 626 N N . VAL A 1 79 ? -12.483 -6.558 11.821 1.00 94.25 79 VAL A N 1
ATOM 627 C CA . VAL A 1 79 ? -11.933 -6.158 13.125 1.00 94.25 79 VAL A CA 1
ATOM 628 C C . VAL A 1 79 ? -12.457 -4.780 13.584 1.00 94.25 79 VAL A C 1
ATOM 630 O O . VAL A 1 79 ? -12.563 -4.541 14.787 1.00 94.25 79 VAL A O 1
ATOM 633 N N . GLU A 1 80 ? -12.850 -3.888 12.662 1.00 94.44 80 GLU A N 1
ATOM 634 C CA . GLU A 1 80 ? -13.297 -2.507 12.937 1.00 94.44 80 GLU A CA 1
ATOM 635 C C . GLU A 1 80 ? -14.396 -2.440 14.009 1.00 94.44 80 GLU A C 1
ATOM 637 O O . GLU A 1 80 ? -14.341 -1.592 14.903 1.00 94.44 80 GLU A O 1
ATOM 642 N N . GLY A 1 81 ? -15.384 -3.338 13.938 1.00 91.06 81 GLY A N 1
ATOM 643 C CA . GLY A 1 81 ? -16.506 -3.372 14.878 1.00 91.06 81 GLY A CA 1
ATOM 644 C C . GLY A 1 81 ? -16.064 -3.666 16.312 1.00 91.06 81 GLY A C 1
ATOM 645 O O . GLY A 1 81 ? -16.462 -2.962 17.241 1.00 91.06 81 GLY A O 1
ATOM 646 N N . SER A 1 82 ? -15.189 -4.660 16.489 1.00 93.00 82 SER A N 1
ATOM 647 C CA . SER A 1 82 ? -14.638 -5.017 17.799 1.00 93.00 82 SER A CA 1
ATOM 648 C C . SER A 1 82 ? -13.769 -3.901 18.376 1.00 93.00 82 SER A C 1
ATOM 650 O O . SER A 1 82 ? -13.870 -3.617 19.567 1.00 93.00 82 SER A O 1
ATOM 652 N N . LEU A 1 83 ? -12.968 -3.226 17.542 1.00 94.19 83 LEU A N 1
ATOM 653 C CA . LEU A 1 83 ? -12.119 -2.118 17.992 1.00 94.19 83 LEU A CA 1
ATOM 654 C C . LEU A 1 83 ? -12.937 -0.911 18.450 1.00 94.19 83 LEU A C 1
ATOM 656 O O . LEU A 1 83 ? -12.643 -0.334 19.490 1.00 94.19 83 LEU A O 1
ATOM 660 N N . LYS A 1 84 ? -14.000 -0.550 17.724 1.00 90.56 84 LYS A N 1
ATOM 661 C CA . LYS A 1 84 ? -14.871 0.573 18.114 1.00 90.56 84 LYS A CA 1
ATOM 662 C C . LYS A 1 84 ? -15.697 0.301 19.369 1.00 90.56 84 LYS A C 1
ATOM 664 O O . LYS A 1 84 ? -16.066 1.242 20.062 1.00 90.56 84 LYS A O 1
ATOM 669 N N . GLY A 1 85 ? -16.013 -0.964 19.640 1.00 89.88 85 GLY A N 1
ATOM 670 C CA . GLY A 1 85 ? -16.737 -1.382 20.842 1.00 89.88 85 GLY A CA 1
ATOM 671 C C . GLY A 1 85 ? -15.847 -1.604 22.068 1.00 89.88 85 GLY A C 1
ATOM 672 O O . GLY A 1 85 ? -16.366 -1.892 23.150 1.00 89.88 85 GLY A O 1
ATOM 673 N N . LYS A 1 86 ? -14.521 -1.508 21.918 1.00 92.44 86 LYS A N 1
ATOM 674 C CA . LYS A 1 86 ? -13.568 -1.755 23.001 1.00 92.44 86 LYS A CA 1
ATOM 675 C C . LYS A 1 86 ? -13.676 -0.644 24.051 1.00 92.44 86 LYS A C 1
ATOM 677 O O . LYS A 1 86 ? -13.638 0.537 23.725 1.00 92.44 86 LYS A O 1
ATOM 682 N N . LYS A 1 87 ? -13.829 -1.032 25.321 1.00 88.94 87 LYS A N 1
ATOM 683 C CA . LYS A 1 87 ? -13.893 -0.097 26.465 1.00 88.94 87 LYS A CA 1
ATOM 684 C C . LYS A 1 87 ? -12.511 0.297 26.994 1.00 88.94 87 LYS A C 1
ATOM 686 O O . LYS A 1 87 ? -12.391 1.265 27.734 1.00 88.94 87 LYS A O 1
ATOM 691 N N . GLU A 1 88 ? -11.500 -0.487 26.647 1.00 92.38 88 GLU A N 1
ATOM 692 C CA . GLU A 1 88 ? -10.099 -0.272 27.002 1.00 92.38 88 GLU A CA 1
ATOM 693 C C . GLU A 1 88 ? -9.417 0.641 25.982 1.00 92.38 88 GLU A C 1
ATOM 695 O O . GLU A 1 88 ? -9.885 0.786 24.850 1.00 92.38 88 GLU A O 1
ATOM 700 N N . GLU A 1 89 ? -8.280 1.220 26.367 1.00 93.31 89 GLU A N 1
ATOM 701 C CA . GLU A 1 89 ? -7.478 2.026 25.453 1.00 93.31 89 GLU A CA 1
ATOM 702 C C . GLU A 1 89 ? -6.984 1.188 24.262 1.00 93.31 89 GLU A C 1
ATOM 704 O O . GLU A 1 89 ? -6.538 0.045 24.403 1.00 93.31 89 GLU A O 1
ATOM 709 N N . LEU A 1 90 ? -7.083 1.769 23.065 1.00 94.81 90 LEU A N 1
ATOM 710 C CA . LEU A 1 90 ? -6.580 1.153 21.844 1.00 94.81 90 LEU A CA 1
ATOM 711 C C . LEU A 1 90 ? -5.051 1.206 21.826 1.00 94.81 90 LEU A C 1
ATOM 713 O O . LEU A 1 90 ? -4.444 2.259 22.020 1.00 94.81 90 LEU A O 1
ATOM 717 N N . SER A 1 91 ? -4.434 0.074 21.516 1.00 95.75 91 SER A N 1
ATOM 718 C CA . SER A 1 91 ? -3.013 0.003 21.193 1.00 95.75 91 SER A CA 1
ATOM 719 C C . SER A 1 91 ? -2.700 0.772 19.906 1.00 95.75 91 SER A C 1
ATOM 721 O O . SER A 1 91 ? -3.569 1.026 19.068 1.00 95.75 91 SER A O 1
ATOM 723 N N . GLU A 1 92 ? -1.429 1.123 19.717 1.00 96.81 92 GLU A N 1
ATOM 724 C CA . GLU A 1 92 ? -0.970 1.874 18.541 1.00 96.81 92 GLU A CA 1
ATOM 725 C C . GLU A 1 92 ? -1.314 1.182 17.213 1.00 96.81 92 GLU A C 1
ATOM 727 O O . GLU A 1 92 ? -1.689 1.834 16.238 1.00 96.81 92 GLU A O 1
ATOM 732 N N . SER A 1 93 ? -1.259 -0.150 17.172 1.00 94.62 93 SER A N 1
ATOM 733 C CA . SER A 1 93 ? -1.652 -0.921 15.991 1.00 94.62 93 SER A CA 1
ATOM 734 C C . SER A 1 93 ? -3.159 -0.862 15.736 1.00 94.62 93 SER A C 1
ATOM 736 O O . SER A 1 93 ? -3.570 -0.714 14.587 1.00 94.62 93 SER A O 1
ATOM 738 N N . GLU A 1 94 ? -3.986 -0.937 16.780 1.00 96.06 94 GLU A N 1
ATOM 739 C CA . GLU A 1 94 ? -5.446 -0.839 16.664 1.00 96.06 94 GLU A CA 1
ATOM 740 C C . GLU A 1 94 ? -5.876 0.546 16.165 1.00 96.06 94 GLU A C 1
ATOM 742 O O . GLU A 1 94 ? -6.703 0.640 15.255 1.00 96.06 94 GLU A O 1
ATOM 747 N N . LYS A 1 95 ? -5.256 1.617 16.680 1.00 96.38 95 LYS A N 1
ATOM 748 C CA . LYS A 1 95 ? -5.435 2.981 16.151 1.00 96.38 95 LYS A CA 1
ATOM 749 C C . LYS A 1 95 ? -5.037 3.047 14.675 1.00 96.38 95 LYS A C 1
ATOM 751 O O . LYS A 1 95 ? -5.815 3.506 13.843 1.00 96.38 95 LYS A O 1
ATOM 756 N N . GLY A 1 96 ? -3.875 2.486 14.331 1.00 96.00 96 GLY A N 1
ATOM 757 C CA . GLY A 1 96 ? -3.386 2.435 12.955 1.00 96.00 96 GLY A CA 1
ATOM 758 C C . GLY A 1 96 ? -4.334 1.718 11.986 1.00 96.00 96 GLY A C 1
ATOM 759 O O . GLY A 1 96 ? -4.481 2.158 10.844 1.00 96.00 96 GLY A O 1
ATOM 760 N N . ILE A 1 97 ? -5.014 0.653 12.428 1.00 95.31 97 ILE A N 1
ATOM 761 C CA . ILE A 1 97 ? -6.031 -0.053 11.632 1.00 95.31 97 ILE A CA 1
ATOM 762 C C . ILE A 1 97 ? -7.230 0.859 11.356 1.00 95.31 97 ILE A C 1
ATOM 764 O O . ILE A 1 97 ? -7.662 0.959 10.205 1.00 95.31 97 ILE A O 1
ATOM 768 N N . LEU A 1 98 ? -7.747 1.550 12.375 1.00 95.75 98 LEU A N 1
ATOM 769 C CA . LEU A 1 98 ? -8.874 2.475 12.213 1.00 95.75 98 LEU A CA 1
ATOM 770 C C . LEU A 1 98 ? -8.517 3.642 11.280 1.00 95.75 98 LEU A C 1
ATOM 772 O O . LEU A 1 98 ? -9.274 3.940 10.353 1.00 95.75 98 LEU A O 1
ATOM 776 N N . ASP A 1 99 ? -7.332 4.228 11.450 1.00 96.12 99 ASP A N 1
ATOM 777 C CA . ASP A 1 99 ? -6.828 5.306 10.593 1.00 96.12 99 ASP A CA 1
ATOM 778 C C . ASP A 1 99 ? -6.608 4.845 9.151 1.00 96.12 99 ASP A C 1
ATOM 780 O O . ASP A 1 99 ? -6.810 5.595 8.189 1.00 96.12 99 ASP A O 1
ATOM 784 N N . TRP A 1 100 ? -6.133 3.613 8.962 1.00 95.62 100 TRP A N 1
ATOM 785 C CA . TRP A 1 100 ? -5.979 3.040 7.632 1.00 95.62 100 TRP A CA 1
ATOM 786 C C . TRP A 1 100 ? -7.345 2.808 6.984 1.00 95.62 100 TRP A C 1
ATOM 788 O O . TRP A 1 100 ? -7.532 3.206 5.837 1.00 95.62 100 TRP A O 1
ATOM 798 N N . LEU A 1 101 ? -8.324 2.254 7.702 1.00 94.56 101 LEU A N 1
ATOM 799 C CA . LEU A 1 101 ? -9.681 2.070 7.180 1.00 94.56 101 LEU A CA 1
ATOM 800 C C . LEU A 1 101 ? -10.326 3.402 6.804 1.00 94.56 101 LEU A C 1
ATOM 802 O O . LEU A 1 101 ? -10.898 3.511 5.726 1.00 94.56 101 LEU A O 1
ATOM 806 N N . GLN A 1 102 ? -10.189 4.438 7.633 1.00 94.19 102 GLN A N 1
ATOM 807 C CA . GLN A 1 102 ? -10.740 5.761 7.339 1.00 94.19 102 GLN A CA 1
ATOM 808 C C . GLN A 1 102 ? -10.192 6.348 6.029 1.00 94.19 102 GLN A C 1
ATOM 810 O O . GLN A 1 102 ? -10.938 6.969 5.276 1.00 94.19 102 GLN A O 1
ATOM 815 N N . ARG A 1 103 ? -8.908 6.123 5.729 1.00 94.12 103 ARG A N 1
ATOM 816 C CA . ARG A 1 103 ? -8.257 6.611 4.501 1.00 94.12 103 ARG A CA 1
ATOM 817 C C . ARG A 1 103 ? -8.531 5.752 3.263 1.00 94.12 103 ARG A C 1
ATOM 819 O O . ARG A 1 103 ? -8.247 6.200 2.156 1.00 94.12 103 ARG A O 1
ATOM 826 N N . ASN A 1 104 ? -9.024 4.525 3.438 1.00 91.12 104 ASN A N 1
ATOM 827 C CA . ASN A 1 104 ? -9.116 3.511 2.377 1.00 91.12 104 ASN A CA 1
ATOM 828 C C . ASN A 1 104 ? -10.519 2.881 2.236 1.00 91.12 104 ASN A C 1
ATOM 830 O O . ASN A 1 104 ? -10.661 1.820 1.609 1.00 91.12 104 ASN A O 1
ATOM 834 N N . LYS A 1 105 ? -11.537 3.515 2.830 1.00 76.56 105 LYS A N 1
ATOM 835 C CA . LYS A 1 105 ? -12.943 3.105 2.736 1.00 76.56 105 LYS A CA 1
ATOM 836 C C . LYS A 1 105 ? -13.469 3.177 1.312 1.00 76.56 105 LYS A C 1
ATOM 838 O O . LYS A 1 105 ? -13.183 4.166 0.612 1.00 76.56 105 LYS A O 1
#

Foldseek 3Di:
DDDDDDDDDDDDDDDDPDPPPPPPPPPVPPDPDPPDDDPVVVVVVVVVVVVCVVCVVVVVVVVVLVVCLVPCLVVLVVCVVVLVPDPDDDDPVSVVSVVSNVVRD

Mean predicted aligned error: 16.27 Å

pLDDT: mean 77.99, std 21.44, range [40.81, 98.06]

Sequence (105 aa):
MVTASMSKFPSNLPATRAMDGGRRGLLVSTMIAASQVNDSRTELLQKYLKKSEENKAKNDKERLDGYYKRNYKDYFGFVEGSLKGKKEELSESEKGILDWLQRNK

Radius of gyration: 27.11 Å; Cα contacts (8 Å, |Δi|>4): 12; chains: 1; bounding box: 43×52×72 Å

Organism: NCBI:txid561372